Protein AF-A0A928VV61-F1 (afdb_monomer_lite)

Organism: NCBI:txid1828826

Structure (mmCIF, N/CA/C/O backbone):
data_AF-A0A928VV61-F1
#
_entry.id   AF-A0A928VV61-F1
#
loop_
_atom_site.group_PDB
_atom_site.id
_atom_site.type_symbol
_atom_site.label_atom_id
_atom_site.label_alt_id
_atom_site.label_comp_id
_atom_site.label_asym_id
_atom_site.label_entity_id
_atom_site.label_seq_id
_atom_site.pdbx_PDB_ins_code
_atom_site.Cartn_x
_atom_site.Cartn_y
_atom_site.Cartn_z
_atom_site.occupancy
_atom_site.B_iso_or_equiv
_atom_site.auth_seq_id
_atom_site.auth_comp_id
_atom_site.auth_asym_id
_atom_site.auth_atom_id
_atom_site.pdbx_PDB_model_num
ATOM 1 N N . MET A 1 1 ? -1.825 -7.360 -38.764 1.00 57.47 1 MET A N 1
ATOM 2 C CA . MET A 1 1 ? -2.297 -7.256 -37.370 1.00 57.47 1 MET A CA 1
ATOM 3 C C . MET A 1 1 ? -3.021 -5.930 -37.224 1.00 57.47 1 MET A C 1
ATOM 5 O O . MET A 1 1 ? -2.419 -4.891 -37.482 1.00 57.47 1 MET A O 1
ATOM 9 N N . THR A 1 2 ? -4.321 -5.954 -36.951 1.00 79.00 2 THR A N 1
ATOM 10 C CA . THR A 1 2 ? -5.146 -4.734 -36.884 1.00 79.00 2 THR A CA 1
ATOM 11 C C . THR A 1 2 ? -4.981 -4.049 -35.520 1.00 79.00 2 THR A C 1
ATOM 13 O O . THR A 1 2 ? -4.645 -4.702 -34.531 1.00 79.00 2 THR A O 1
ATOM 16 N N . ARG A 1 3 ? -5.217 -2.726 -35.422 1.00 68.88 3 ARG A N 1
ATOM 17 C CA . ARG A 1 3 ? -5.168 -2.007 -34.125 1.00 68.88 3 ARG A CA 1
ATOM 18 C C . ARG A 1 3 ? -6.047 -2.691 -33.069 1.00 68.88 3 ARG A C 1
ATOM 20 O O . ARG A 1 3 ? -5.649 -2.780 -31.914 1.00 68.88 3 ARG A O 1
ATOM 27 N N . PHE A 1 4 ? -7.194 -3.227 -33.481 1.00 71.50 4 PHE A N 1
ATOM 28 C CA . PHE A 1 4 ? -8.126 -3.956 -32.624 1.00 71.50 4 PHE A CA 1
ATOM 29 C C . PHE A 1 4 ? -7.507 -5.216 -31.987 1.00 71.50 4 PHE A C 1
ATOM 31 O O . PHE A 1 4 ? -7.613 -5.400 -30.778 1.00 71.50 4 PHE A O 1
ATOM 38 N N . GLU A 1 5 ? -6.776 -6.031 -32.754 1.00 66.56 5 GLU A N 1
ATOM 39 C CA . GLU A 1 5 ? -6.086 -7.231 -32.243 1.00 66.56 5 GLU A CA 1
ATOM 40 C C . GLU A 1 5 ? -4.983 -6.894 -31.234 1.00 66.56 5 GLU A C 1
ATOM 42 O O . GLU A 1 5 ? -4.783 -7.614 -30.253 1.00 66.56 5 GLU A O 1
ATOM 47 N N . PHE A 1 6 ? -4.277 -5.782 -31.454 1.00 71.88 6 PHE A N 1
ATOM 48 C CA . PHE A 1 6 ? -3.263 -5.295 -30.522 1.00 71.88 6 PHE A CA 1
ATOM 49 C C . PHE A 1 6 ? -3.886 -4.865 -29.186 1.00 71.88 6 PHE A C 1
ATOM 51 O O . PHE A 1 6 ? -3.402 -5.267 -28.126 1.00 71.88 6 PHE A O 1
ATOM 58 N N . TYR A 1 7 ? -4.995 -4.115 -29.224 1.00 66.50 7 TYR A N 1
ATOM 59 C CA . TYR A 1 7 ? -5.743 -3.740 -28.020 1.00 66.50 7 TYR A CA 1
ATOM 60 C C . TYR A 1 7 ? -6.279 -4.965 -27.276 1.00 66.50 7 TYR A C 1
ATOM 62 O O . TYR A 1 7 ? -6.108 -5.052 -26.061 1.00 66.50 7 TYR A O 1
ATOM 70 N N . LEU A 1 8 ? -6.861 -5.937 -27.984 1.00 70.81 8 LEU A N 1
ATOM 71 C CA . LEU A 1 8 ? -7.410 -7.143 -27.362 1.00 70.81 8 LEU A CA 1
ATOM 72 C C . LEU A 1 8 ? -6.324 -7.956 -26.642 1.00 70.81 8 LEU A C 1
ATOM 74 O O . LEU A 1 8 ? -6.515 -8.394 -25.509 1.00 70.81 8 LEU A O 1
ATOM 78 N N . ARG A 1 9 ? -5.152 -8.108 -27.272 1.00 68.81 9 ARG A N 1
ATOM 79 C CA . ARG A 1 9 ? -4.017 -8.841 -26.697 1.00 68.81 9 ARG A CA 1
ATOM 80 C C . ARG A 1 9 ? -3.420 -8.104 -25.491 1.00 68.81 9 ARG A C 1
ATOM 82 O O . ARG A 1 9 ? -3.126 -8.729 -24.474 1.00 68.81 9 ARG A O 1
ATOM 89 N N . ALA A 1 10 ? -3.313 -6.775 -25.561 1.00 66.81 10 ALA A N 1
ATOM 90 C CA . ALA A 1 10 ? -2.849 -5.949 -24.448 1.00 66.81 10 ALA A CA 1
ATOM 91 C C . ALA A 1 10 ? -3.813 -5.980 -23.247 1.00 66.81 10 ALA A C 1
ATOM 93 O O . ALA A 1 10 ? -3.369 -6.086 -22.103 1.00 66.81 10 ALA A O 1
ATOM 94 N N . VAL A 1 11 ? -5.126 -5.927 -23.493 1.00 72.50 11 VAL A N 1
ATOM 95 C CA . VAL A 1 11 ? -6.154 -6.044 -22.446 1.00 72.50 11 VAL A CA 1
ATOM 96 C C . VAL A 1 11 ? -6.147 -7.447 -21.839 1.00 72.50 11 VAL A C 1
ATOM 98 O O . VAL A 1 11 ? -6.130 -7.570 -20.617 1.00 72.50 11 VAL A O 1
ATOM 101 N N . GLY A 1 12 ? -6.062 -8.497 -22.661 1.00 67.69 12 GLY A N 1
ATOM 102 C CA . GLY A 1 12 ? -5.988 -9.883 -22.193 1.00 67.69 12 GLY A CA 1
ATOM 103 C C . GLY A 1 12 ? -4.796 -10.139 -21.268 1.00 67.69 12 GLY A C 1
ATOM 104 O O . GLY A 1 12 ? -4.966 -10.700 -20.190 1.00 67.69 12 GLY A O 1
ATOM 105 N N . HIS A 1 13 ? -3.601 -9.657 -21.623 1.00 72.06 13 HIS A N 1
ATOM 106 C CA . HIS A 1 13 ? -2.411 -9.802 -20.772 1.00 72.06 13 HIS A CA 1
ATOM 107 C C . HIS A 1 13 ? -2.559 -9.076 -19.428 1.00 72.06 13 HIS A C 1
ATOM 109 O O . HIS A 1 13 ? -2.142 -9.599 -18.394 1.00 72.06 13 HIS A O 1
ATOM 115 N N . ARG A 1 14 ? -3.178 -7.888 -19.422 1.00 72.19 14 ARG A N 1
ATOM 116 C CA . ARG A 1 14 ? -3.448 -7.141 -18.186 1.00 72.19 14 ARG A CA 1
ATOM 117 C C . ARG A 1 14 ? -4.452 -7.872 -17.305 1.00 72.19 14 ARG A C 1
ATOM 119 O O . ARG A 1 14 ? -4.189 -8.023 -16.121 1.00 72.19 14 ARG A O 1
ATOM 126 N N . LEU A 1 15 ? -5.538 -8.385 -17.881 1.00 75.00 15 LEU A N 1
ATOM 127 C CA . LEU A 1 15 ? -6.543 -9.158 -17.149 1.00 75.00 15 LEU A CA 1
ATOM 128 C C . LEU A 1 15 ? -5.953 -10.430 -16.534 1.00 75.00 15 LEU A C 1
ATOM 130 O O . LEU A 1 15 ? -6.211 -10.702 -15.366 1.00 75.00 15 LEU A O 1
ATOM 134 N N . ILE A 1 16 ? -5.115 -11.165 -17.271 1.00 78.56 16 ILE A N 1
ATOM 135 C CA . ILE A 1 16 ? -4.427 -12.360 -16.756 1.00 78.56 16 ILE A CA 1
ATOM 136 C C . ILE A 1 16 ? -3.484 -11.988 -15.605 1.00 78.56 16 ILE A C 1
ATOM 138 O O . ILE A 1 16 ? -3.488 -12.657 -14.575 1.00 78.56 16 ILE A O 1
ATOM 142 N N . GLY A 1 17 ? -2.718 -10.900 -15.739 1.00 75.75 17 GLY A N 1
ATOM 143 C CA . GLY A 1 17 ? -1.850 -10.402 -14.669 1.00 75.75 17 GLY A CA 1
ATOM 144 C C . GLY A 1 17 ? -2.632 -9.983 -13.420 1.00 75.75 17 GLY A C 1
ATOM 145 O O . GLY A 1 17 ? -2.278 -10.370 -12.309 1.00 75.75 17 GLY A O 1
ATOM 146 N N . THR A 1 18 ? -3.734 -9.250 -13.591 1.00 76.00 18 THR A N 1
ATOM 147 C CA . THR A 1 18 ? -4.638 -8.855 -12.502 1.00 76.00 18 THR A CA 1
ATOM 148 C C . THR A 1 18 ? -5.255 -10.074 -11.821 1.00 76.00 18 THR A C 1
ATOM 150 O O . THR A 1 18 ? -5.257 -10.149 -10.596 1.00 76.00 18 THR A O 1
ATOM 153 N N . PHE A 1 19 ? -5.731 -11.055 -12.590 1.00 79.81 19 PHE A N 1
ATOM 154 C CA . PHE A 1 19 ? -6.321 -12.277 -12.046 1.00 79.81 19 PHE A CA 1
ATOM 155 C C . PHE A 1 19 ? -5.284 -13.121 -11.297 1.00 79.81 19 PHE A C 1
ATOM 157 O O . PHE A 1 19 ? -5.553 -13.592 -10.195 1.00 79.81 19 PHE A O 1
ATOM 164 N N . GLY A 1 20 ? -4.071 -13.244 -11.845 1.00 82.00 20 GLY A N 1
ATOM 165 C CA . GLY A 1 20 ? -2.944 -13.904 -11.186 1.00 82.00 20 GLY A CA 1
ATOM 166 C C . GLY A 1 20 ? -2.561 -13.238 -9.863 1.00 82.00 20 GLY A C 1
ATOM 167 O O . GLY A 1 20 ? -2.345 -13.932 -8.873 1.00 82.00 20 GLY A O 1
ATOM 168 N N . LEU A 1 21 ? -2.553 -11.902 -9.808 1.00 80.56 21 LEU A N 1
ATOM 169 C CA . LEU A 1 21 ? -2.319 -11.156 -8.567 1.00 80.56 21 LEU A CA 1
ATOM 170 C C . LEU A 1 21 ? -3.440 -11.372 -7.550 1.00 80.56 21 LEU A C 1
ATOM 172 O O . LEU A 1 21 ? -3.153 -11.643 -6.390 1.00 80.56 21 LEU A O 1
ATOM 176 N N . ILE A 1 22 ? -4.706 -11.314 -7.967 1.00 81.75 22 ILE A N 1
ATOM 177 C CA . ILE A 1 22 ? -5.845 -11.579 -7.075 1.00 81.75 22 ILE A CA 1
ATOM 178 C C . ILE A 1 22 ? -5.764 -12.998 -6.500 1.00 81.75 22 ILE A C 1
ATOM 180 O O . ILE A 1 22 ? -5.971 -13.178 -5.301 1.00 81.75 22 ILE A O 1
ATOM 184 N N . LEU A 1 23 ? -5.425 -13.997 -7.320 1.00 83.69 23 LEU A N 1
ATOM 185 C CA . LEU A 1 23 ? -5.220 -15.375 -6.868 1.00 83.69 23 LEU A CA 1
ATOM 186 C C . LEU A 1 23 ? -4.052 -15.490 -5.882 1.00 83.69 23 LEU A C 1
ATOM 188 O O . LEU A 1 23 ? -4.200 -16.136 -4.845 1.00 83.69 23 LEU A O 1
ATOM 192 N N . LEU A 1 24 ? -2.920 -14.836 -6.164 1.00 84.19 24 LEU A N 1
ATOM 193 C CA . LEU A 1 24 ? -1.772 -14.784 -5.257 1.00 84.19 24 LEU A CA 1
ATOM 194 C C . LEU A 1 24 ? -2.171 -14.183 -3.904 1.00 84.19 24 LEU A C 1
ATOM 196 O O . LEU A 1 24 ? -1.899 -14.768 -2.858 1.00 84.19 24 LEU A O 1
ATOM 200 N N . TRP A 1 25 ? -2.863 -13.045 -3.913 1.00 83.75 25 TRP A N 1
ATOM 201 C CA . TRP A 1 25 ? -3.325 -12.399 -2.689 1.00 83.75 25 TRP A CA 1
ATOM 202 C C . TRP A 1 25 ? -4.358 -13.242 -1.944 1.00 83.75 25 TRP A C 1
ATOM 204 O O . TRP A 1 25 ? -4.321 -13.308 -0.719 1.00 83.75 25 TRP A O 1
ATOM 214 N N . ARG A 1 26 ? -5.243 -13.937 -2.666 1.00 82.81 26 ARG A N 1
ATOM 215 C CA . ARG A 1 26 ? -6.202 -14.876 -2.076 1.00 82.81 26 ARG A CA 1
ATOM 216 C C . ARG A 1 26 ? -5.498 -16.047 -1.396 1.00 82.81 26 ARG A C 1
ATOM 218 O O . ARG A 1 26 ? -5.931 -16.451 -0.323 1.00 82.81 26 ARG A O 1
ATOM 225 N N . TYR A 1 27 ? -4.423 -16.562 -1.988 1.00 87.62 27 TYR A N 1
ATOM 226 C CA . TYR A 1 27 ? -3.605 -17.617 -1.391 1.00 87.62 27 TYR A CA 1
ATOM 227 C C . TYR A 1 27 ? -2.854 -17.133 -0.143 1.00 87.62 27 TYR A C 1
ATOM 229 O O . TYR A 1 27 ? -2.776 -17.854 0.844 1.00 87.62 27 TYR A O 1
ATOM 237 N N . LEU A 1 28 ? -2.350 -15.895 -0.159 1.00 84.25 28 LEU A N 1
ATOM 238 C CA . LEU A 1 28 ? -1.663 -15.275 0.981 1.00 84.25 28 LEU A CA 1
ATOM 239 C C . LEU A 1 28 ? -2.621 -14.754 2.064 1.00 84.25 28 LEU A C 1
ATOM 241 O O . LEU A 1 28 ? -2.179 -14.399 3.159 1.00 84.25 28 LEU A O 1
ATOM 245 N N . TRP A 1 29 ? -3.927 -14.716 1.786 1.00 83.62 29 TRP A N 1
ATOM 246 C CA . TRP A 1 29 ? -4.938 -14.182 2.696 1.00 83.62 29 TRP A CA 1
ATOM 247 C C . TRP A 1 29 ? -4.910 -14.803 4.098 1.00 83.62 29 TRP A C 1
ATOM 249 O O . TRP A 1 29 ? -4.968 -14.031 5.049 1.00 83.62 29 TRP A O 1
ATOM 259 N N . PRO A 1 30 ? -4.765 -16.130 4.292 1.00 84.44 30 PRO A N 1
ATOM 260 C CA . PRO A 1 30 ? -4.683 -16.709 5.634 1.00 84.44 30 PRO A CA 1
ATOM 261 C C . PRO A 1 30 ? -3.512 -16.144 6.450 1.00 84.44 30 PRO A C 1
ATOM 263 O O . PRO A 1 30 ? -3.665 -15.839 7.629 1.00 84.44 30 PRO A O 1
ATOM 266 N N . THR A 1 31 ? -2.352 -15.936 5.821 1.00 84.44 31 THR A N 1
ATOM 267 C CA . THR A 1 31 ? -1.177 -15.340 6.474 1.00 84.44 31 THR A CA 1
ATOM 268 C C . THR A 1 31 ? -1.412 -13.871 6.822 1.00 84.44 31 THR A C 1
ATOM 270 O O . THR A 1 31 ? -1.095 -13.436 7.932 1.00 84.44 31 THR A O 1
ATOM 273 N N . ILE A 1 32 ? -1.995 -13.112 5.886 1.00 79.50 32 ILE A N 1
ATOM 274 C CA . ILE A 1 32 ? -2.382 -11.711 6.098 1.00 79.50 32 ILE A CA 1
ATOM 275 C C . ILE A 1 32 ? -3.368 -11.629 7.267 1.00 79.50 32 ILE A C 1
ATOM 277 O O . ILE A 1 32 ? -3.134 -10.885 8.214 1.00 79.50 32 ILE A O 1
ATOM 281 N N . TYR A 1 33 ? -4.419 -12.447 7.240 1.00 80.69 33 TYR A N 1
ATOM 282 C CA . TYR A 1 33 ? -5.441 -12.518 8.274 1.00 80.69 33 TYR A CA 1
ATOM 283 C C . TYR A 1 33 ? -4.843 -12.850 9.640 1.00 80.69 33 TYR A C 1
ATOM 285 O O . TYR A 1 33 ? -5.110 -12.123 10.585 1.00 80.69 33 TYR A O 1
ATOM 293 N N . HIS A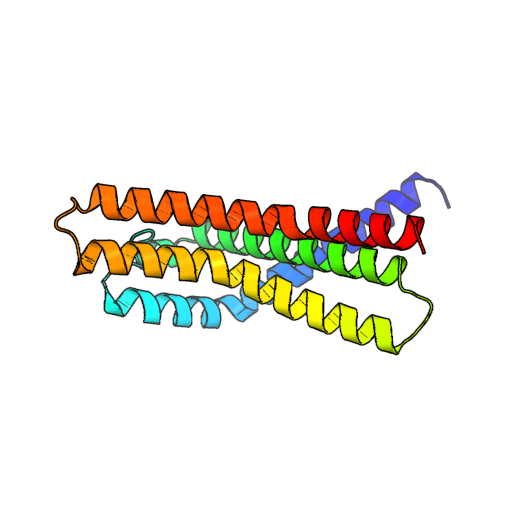 1 34 ? -3.985 -13.868 9.755 1.00 80.31 34 HIS A N 1
ATOM 294 C CA . HIS A 1 34 ? -3.357 -14.208 11.036 1.00 80.31 34 HIS A CA 1
ATOM 295 C C . HIS A 1 34 ? -2.477 -13.086 11.590 1.00 80.31 34 HIS A C 1
ATOM 297 O O . HIS A 1 34 ? -2.466 -12.849 12.796 1.00 80.31 34 HIS A O 1
ATOM 303 N N . THR A 1 35 ? -1.767 -12.368 10.719 1.00 77.06 35 THR A N 1
ATOM 304 C CA . THR A 1 35 ? -0.940 -11.227 11.133 1.00 77.06 35 THR A CA 1
ATOM 305 C C . THR A 1 35 ? -1.820 -10.081 11.625 1.00 77.06 35 THR A C 1
ATOM 307 O O . THR A 1 35 ? -1.561 -9.502 12.678 1.00 77.06 35 THR A O 1
ATOM 310 N N . LEU A 1 36 ? -2.893 -9.780 10.892 1.00 73.25 36 LEU A N 1
ATOM 311 C CA . LEU A 1 36 ? -3.872 -8.770 11.276 1.00 73.25 36 LEU A CA 1
ATOM 312 C C . LEU A 1 36 ? -4.577 -9.155 12.589 1.00 73.25 36 LEU A C 1
ATOM 314 O O . LEU A 1 36 ? -4.651 -8.348 13.510 1.00 73.25 36 LEU A O 1
ATOM 318 N N . GLU A 1 37 ? -5.028 -10.399 12.722 1.00 74.56 37 GLU A N 1
ATOM 319 C CA . GLU A 1 37 ? -5.689 -10.927 13.915 1.00 74.56 37 GLU A CA 1
ATOM 320 C C . GLU A 1 37 ? -4.797 -10.833 15.159 1.00 74.56 37 GLU A C 1
ATOM 322 O O . GLU A 1 37 ? -5.253 -10.370 16.207 1.00 74.56 37 GLU A O 1
ATOM 327 N N . ALA A 1 38 ? -3.522 -11.221 15.046 1.00 72.56 38 ALA A N 1
ATOM 328 C CA . ALA A 1 38 ? -2.556 -11.095 16.133 1.00 72.56 38 ALA A CA 1
ATOM 329 C C . ALA A 1 38 ? -2.400 -9.634 16.592 1.00 72.56 38 ALA A C 1
ATOM 331 O O . ALA A 1 38 ? -2.320 -9.377 17.793 1.00 72.56 38 ALA A O 1
ATOM 332 N N . LEU A 1 39 ? -2.430 -8.682 15.652 1.00 65.31 39 LEU A N 1
ATOM 333 C CA . 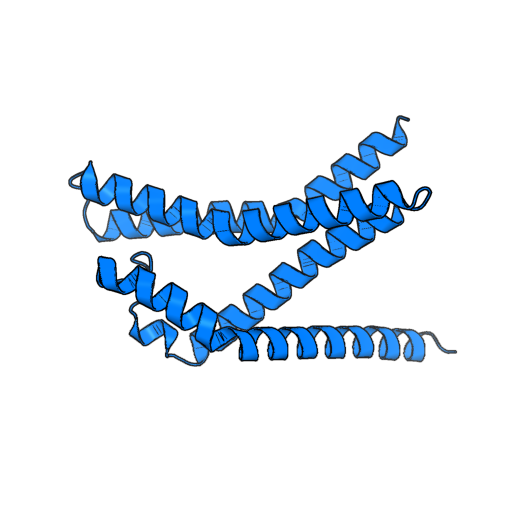LEU A 1 39 ? -2.368 -7.250 15.948 1.00 65.31 39 LEU A CA 1
ATOM 334 C C . LEU A 1 39 ? -3.637 -6.735 16.649 1.00 65.31 39 LEU A C 1
ATOM 336 O O . LEU A 1 39 ? -3.526 -5.955 17.590 1.00 65.31 39 LEU A O 1
ATOM 340 N N . ALA A 1 40 ? -4.839 -7.176 16.262 1.00 66.38 40 ALA A N 1
ATOM 341 C CA . ALA A 1 40 ? -6.065 -6.752 16.956 1.00 66.38 40 ALA A CA 1
ATOM 342 C C . ALA A 1 40 ? -6.208 -7.321 18.361 1.00 66.38 40 ALA A C 1
ATOM 344 O O . ALA A 1 40 ? -6.795 -6.660 19.215 1.00 66.38 40 ALA A O 1
ATOM 345 N N . ARG A 1 41 ? -5.748 -8.553 18.610 1.00 65.44 41 ARG A N 1
ATOM 346 C CA . ARG A 1 41 ? -5.939 -9.203 19.917 1.00 65.44 41 ARG A CA 1
ATOM 347 C C . ARG A 1 41 ? -5.265 -8.445 21.064 1.00 65.44 41 ARG A C 1
ATOM 349 O O . ARG A 1 41 ? -5.683 -8.623 22.201 1.00 65.44 41 ARG A O 1
ATOM 356 N N . GLN A 1 42 ? -4.286 -7.582 20.783 1.00 63.84 42 GLN A N 1
ATOM 357 C CA . GLN A 1 42 ? -3.682 -6.719 21.802 1.00 63.84 42 GLN A CA 1
ATOM 358 C C . GLN A 1 42 ? -4.629 -5.631 22.330 1.00 63.84 42 GLN A C 1
ATOM 360 O O . GLN A 1 42 ? -4.503 -5.268 23.492 1.00 63.84 42 GLN A O 1
ATOM 365 N N . ASP A 1 43 ? -5.581 -5.141 21.528 1.00 57.72 43 ASP A N 1
ATOM 366 C CA . ASP A 1 43 ? -6.398 -3.963 21.874 1.00 57.72 43 ASP A CA 1
ATOM 367 C C . ASP A 1 43 ? -7.897 -4.099 21.521 1.00 57.72 43 ASP A C 1
ATOM 369 O O . ASP A 1 43 ? -8.657 -3.131 21.585 1.00 57.72 43 ASP A O 1
ATOM 373 N N . GLY A 1 44 ? -8.349 -5.296 21.130 1.00 54.81 44 GLY A N 1
ATOM 374 C CA . GLY A 1 44 ? -9.747 -5.600 20.787 1.00 54.81 44 GLY A CA 1
ATOM 375 C C . GLY A 1 44 ? -10.241 -4.984 19.471 1.00 54.81 44 GLY A C 1
ATOM 376 O O . GLY A 1 44 ? -11.371 -5.232 19.055 1.00 54.81 44 GLY A O 1
ATOM 377 N N . THR A 1 45 ? -9.402 -4.205 18.790 1.00 55.50 45 THR A N 1
ATOM 378 C CA . THR A 1 45 ? -9.708 -3.545 17.519 1.00 55.50 45 THR A CA 1
ATOM 379 C C . THR A 1 45 ? -8.493 -3.622 16.608 1.00 55.50 45 THR A C 1
ATOM 381 O O . THR A 1 45 ? -7.368 -3.352 17.030 1.00 55.50 45 THR A O 1
ATOM 384 N N . LEU A 1 46 ? -8.697 -3.977 15.339 1.00 54.56 46 LEU A N 1
ATOM 385 C CA . LEU A 1 46 ? -7.637 -3.848 14.350 1.00 54.56 46 LEU A CA 1
ATOM 386 C C . LEU A 1 46 ? -7.544 -2.375 13.992 1.00 54.56 46 LEU A C 1
ATOM 388 O O . LEU A 1 46 ? -8.446 -1.812 13.371 1.00 54.56 46 LEU A O 1
ATOM 392 N N . PHE A 1 47 ? -6.460 -1.748 14.450 1.00 53.53 47 PHE A N 1
ATOM 393 C CA . PHE A 1 47 ? -6.157 -0.336 14.219 1.00 53.53 47 PHE A CA 1
ATOM 394 C C . PHE A 1 47 ? -7.107 0.661 14.915 1.00 53.53 47 PHE A C 1
ATOM 396 O O . PHE A 1 47 ? -7.029 1.853 14.639 1.00 53.53 47 PHE A O 1
ATOM 403 N N . GLY A 1 48 ? -8.038 0.214 15.768 1.00 52.41 48 GLY A N 1
ATOM 404 C CA . GLY A 1 48 ? -9.206 1.028 16.140 1.00 52.41 48 GLY A CA 1
ATOM 405 C C . GLY A 1 48 ? -10.232 1.201 15.001 1.00 52.41 48 GLY A C 1
ATOM 406 O O . GLY A 1 48 ? -11.281 1.801 15.207 1.00 52.41 48 GLY A O 1
ATOM 407 N N . LEU A 1 49 ? -9.954 0.673 13.802 1.00 53.22 49 LEU A N 1
ATOM 408 C CA . LEU A 1 49 ? -10.676 0.966 12.555 1.00 53.22 49 LEU A CA 1
ATOM 409 C C . LEU A 1 49 ? -11.648 -0.149 12.152 1.00 53.22 49 LEU A C 1
ATOM 411 O O . LEU A 1 49 ? -12.704 0.142 11.600 1.00 53.22 49 LEU A O 1
ATOM 415 N N . PHE A 1 50 ? -11.290 -1.409 12.417 1.00 55.66 50 PHE A N 1
ATOM 416 C CA . PHE A 1 50 ? -12.079 -2.584 12.048 1.00 55.66 50 PHE A CA 1
ATOM 417 C C . PHE A 1 50 ? -12.231 -3.507 13.251 1.00 55.66 50 PHE A C 1
ATOM 419 O O . PHE A 1 50 ? -11.252 -3.834 13.935 1.00 55.66 50 PHE A O 1
ATOM 426 N N . LEU A 1 51 ? -13.457 -3.955 13.511 1.00 59.41 51 LEU A N 1
ATOM 427 C CA . LEU A 1 51 ? -13.659 -5.055 14.441 1.00 59.41 51 LEU A CA 1
ATOM 428 C C . LEU A 1 51 ? -13.093 -6.320 13.789 1.00 59.41 51 LEU A C 1
ATOM 430 O O . LEU A 1 51 ? -13.106 -6.467 12.569 1.00 59.41 51 LEU A O 1
ATOM 434 N N . LEU A 1 52 ? -12.597 -7.261 14.592 1.00 63.28 52 LEU A N 1
ATOM 435 C CA . LEU A 1 52 ? -12.032 -8.518 14.077 1.00 63.28 52 LEU A CA 1
ATOM 436 C C . LEU A 1 52 ? -12.998 -9.240 13.114 1.00 63.28 52 LEU A C 1
ATOM 438 O O . LEU A 1 52 ? -12.596 -9.822 12.111 1.00 63.28 52 LEU A O 1
ATOM 442 N N . GLN A 1 53 ? -14.293 -9.140 13.414 1.00 66.44 53 GLN A N 1
ATOM 443 C CA . GLN A 1 53 ? -15.405 -9.643 12.608 1.00 66.44 53 GLN A CA 1
ATOM 444 C C . GLN A 1 53 ? -15.504 -9.002 11.215 1.00 66.44 53 GLN A C 1
ATOM 446 O O . GLN A 1 53 ? -15.893 -9.683 10.268 1.00 66.44 53 GLN A O 1
ATOM 451 N N . ASP A 1 54 ? -15.084 -7.746 11.049 1.00 68.56 54 ASP A N 1
ATOM 452 C CA . ASP A 1 54 ? -15.097 -7.067 9.751 1.00 68.56 54 ASP A CA 1
ATOM 453 C C . ASP A 1 54 ? -14.049 -7.649 8.796 1.00 68.56 54 ASP A C 1
ATOM 455 O O . ASP A 1 54 ? -14.273 -7.689 7.591 1.00 68.56 54 ASP A O 1
ATOM 459 N N . LEU A 1 55 ? -12.940 -8.199 9.303 1.00 66.94 55 LEU A N 1
ATOM 460 C CA . LEU A 1 55 ? -11.958 -8.898 8.459 1.00 66.94 55 LEU A CA 1
ATOM 461 C C . LEU A 1 55 ? -12.451 -10.246 7.938 1.00 66.94 55 LEU A C 1
ATOM 463 O O . LEU A 1 55 ? -11.984 -10.720 6.898 1.00 66.94 55 LEU A O 1
ATOM 467 N N . ASN A 1 56 ? -13.410 -10.855 8.633 1.00 73.38 56 ASN A N 1
ATOM 468 C CA . ASN A 1 56 ? -14.095 -12.051 8.151 1.00 73.38 56 ASN A CA 1
ATOM 469 C C . ASN A 1 56 ? -15.223 -11.731 7.166 1.00 73.38 56 ASN A C 1
ATOM 471 O O . ASN A 1 56 ? -15.724 -12.638 6.502 1.00 73.38 56 ASN A O 1
ATOM 475 N N . ASN A 1 57 ? -15.596 -10.460 7.003 1.00 81.94 57 ASN A N 1
ATOM 476 C CA . ASN A 1 57 ? -16.589 -10.066 6.018 1.00 81.94 57 ASN A CA 1
ATOM 477 C C . ASN A 1 57 ? -15.993 -10.120 4.603 1.00 81.94 57 ASN A C 1
ATOM 479 O O . ASN A 1 57 ? -15.067 -9.380 4.263 1.00 81.94 57 ASN A O 1
ATOM 483 N N . GLN A 1 58 ? -16.581 -10.960 3.751 1.00 82.94 58 GLN A N 1
ATOM 484 C CA . GLN A 1 58 ? -16.166 -11.150 2.362 1.00 82.94 58 GLN A CA 1
ATOM 485 C C . GLN A 1 58 ? -16.083 -9.835 1.570 1.00 82.94 58 GLN A C 1
ATOM 487 O O . GLN A 1 58 ? -15.200 -9.693 0.725 1.00 82.94 58 GLN A O 1
ATOM 492 N N . PHE A 1 59 ? -16.945 -8.857 1.862 1.00 83.56 59 PHE A N 1
ATOM 493 C CA . PHE A 1 59 ? -16.907 -7.537 1.233 1.00 83.56 59 PHE A CA 1
ATOM 494 C C . PHE A 1 59 ? -15.574 -6.815 1.479 1.00 83.56 59 PHE A C 1
ATOM 496 O O . PHE A 1 59 ? -14.921 -6.371 0.531 1.00 83.56 59 PHE A O 1
ATOM 503 N N . TRP A 1 60 ? -15.128 -6.756 2.737 1.00 78.56 60 TRP A N 1
ATOM 504 C CA . TRP A 1 60 ? -13.871 -6.108 3.115 1.00 78.56 60 TRP A CA 1
ATOM 505 C C . TRP A 1 60 ? -12.654 -6.871 2.590 1.00 78.56 60 TRP A C 1
ATOM 507 O O . TRP A 1 60 ? -11.694 -6.245 2.141 1.00 78.56 60 TRP A O 1
ATOM 517 N N . GLN A 1 61 ? -12.718 -8.206 2.550 1.00 81.12 61 GLN A N 1
ATOM 518 C CA . GLN A 1 61 ? -11.676 -9.024 1.920 1.00 81.12 61 GLN A CA 1
ATOM 519 C C . GLN A 1 61 ? -11.520 -8.675 0.438 1.00 81.12 61 GLN A C 1
ATOM 521 O O . GLN A 1 61 ? -10.414 -8.406 -0.020 1.00 81.12 61 GLN A O 1
ATOM 526 N N . VAL A 1 62 ? -12.624 -8.636 -0.316 1.00 83.88 62 VAL A N 1
ATOM 527 C CA . VAL A 1 62 ? -12.599 -8.306 -1.749 1.00 83.88 62 VAL A CA 1
ATOM 528 C C . VAL A 1 62 ? -12.057 -6.895 -1.975 1.00 83.88 62 VAL A C 1
ATOM 530 O O . VAL A 1 62 ? -11.174 -6.716 -2.813 1.00 83.88 62 VAL A O 1
ATOM 533 N N . LEU A 1 63 ? -12.516 -5.906 -1.202 1.00 83.50 63 LEU A N 1
ATOM 534 C CA . LEU A 1 63 ? -11.997 -4.538 -1.279 1.00 83.50 63 LEU A CA 1
ATOM 535 C C . LEU A 1 63 ? -10.491 -4.469 -1.011 1.00 83.50 63 LEU A C 1
ATOM 537 O O . LEU A 1 63 ? -9.768 -3.795 -1.745 1.00 83.50 63 LEU A O 1
ATOM 541 N N . PHE A 1 64 ? -10.002 -5.189 -0.001 1.00 81.12 64 PHE A N 1
ATOM 542 C CA . PHE A 1 64 ? -8.581 -5.216 0.331 1.00 81.12 64 PHE A CA 1
ATOM 543 C C . PHE A 1 64 ? -7.741 -5.887 -0.763 1.00 81.12 64 PHE A C 1
ATOM 545 O O . PHE A 1 64 ? -6.676 -5.388 -1.122 1.00 81.12 64 PHE A O 1
ATOM 552 N N . LEU A 1 65 ? -8.232 -6.979 -1.355 1.00 84.06 65 LEU A N 1
ATOM 553 C CA . LEU A 1 65 ? -7.574 -7.647 -2.482 1.00 84.06 65 LEU A CA 1
ATOM 554 C C . LEU A 1 65 ? -7.504 -6.740 -3.719 1.00 84.06 65 LEU A C 1
ATOM 556 O O . LEU A 1 65 ? -6.466 -6.679 -4.383 1.00 84.06 65 LEU A O 1
ATOM 560 N N . ILE A 1 66 ? -8.580 -6.003 -4.014 1.00 84.81 66 ILE A N 1
ATOM 561 C CA . ILE A 1 66 ? -8.597 -4.996 -5.084 1.00 84.81 66 ILE A CA 1
ATOM 562 C C . ILE A 1 66 ? -7.559 -3.914 -4.788 1.00 84.81 66 ILE A C 1
ATOM 564 O O . ILE A 1 66 ? -6.747 -3.593 -5.656 1.00 84.81 66 ILE A O 1
ATOM 568 N N . PHE A 1 67 ? -7.541 -3.395 -3.559 1.00 84.50 67 PHE A N 1
ATOM 569 C CA . PHE A 1 67 ? -6.568 -2.398 -3.130 1.00 84.50 67 PHE A CA 1
ATOM 570 C C . PHE A 1 67 ? -5.125 -2.883 -3.327 1.00 84.50 67 PHE A C 1
ATOM 572 O O . PHE A 1 67 ? -4.353 -2.205 -4.004 1.00 84.50 67 PHE A O 1
ATOM 579 N N . LEU A 1 68 ? -4.770 -4.071 -2.823 1.00 85.44 68 LEU A N 1
ATOM 580 C CA . LEU A 1 68 ? -3.433 -4.652 -2.988 1.00 85.44 68 LEU A CA 1
ATOM 581 C C . LEU A 1 68 ? -3.056 -4.832 -4.458 1.00 85.44 68 LEU A C 1
ATOM 583 O O . LEU A 1 68 ? -1.919 -4.572 -4.850 1.00 85.44 68 LEU A O 1
ATOM 587 N N . THR A 1 69 ? -4.010 -5.254 -5.284 1.00 85.75 69 THR A N 1
ATOM 588 C CA . THR A 1 69 ? -3.787 -5.449 -6.718 1.00 85.75 69 THR A CA 1
ATOM 589 C C . THR A 1 69 ? -3.482 -4.127 -7.414 1.00 85.75 69 THR A C 1
ATOM 591 O O . THR A 1 69 ? -2.503 -4.036 -8.156 1.00 85.75 69 THR A O 1
ATOM 594 N N . LEU A 1 70 ? -4.274 -3.084 -7.147 1.00 86.06 70 LEU A N 1
ATOM 595 C CA . LEU A 1 70 ? -4.044 -1.754 -7.710 1.00 86.06 70 LEU A CA 1
ATOM 596 C C . LEU A 1 70 ? -2.734 -1.141 -7.205 1.00 86.06 70 LEU A C 1
ATOM 598 O O . LEU A 1 70 ? -1.991 -0.541 -7.984 1.00 86.06 70 LEU A O 1
ATOM 602 N N . TRP A 1 71 ? -2.436 -1.327 -5.920 1.00 87.44 71 TRP A N 1
ATOM 603 C CA . TRP A 1 71 ? -1.191 -0.889 -5.306 1.00 87.44 71 TRP A CA 1
ATOM 604 C C . TRP A 1 71 ? 0.012 -1.522 -6.002 1.00 87.44 71 TRP A C 1
ATOM 606 O O . TRP A 1 71 ? 0.866 -0.824 -6.546 1.00 87.44 71 TRP A O 1
ATOM 616 N N . PHE A 1 72 ? 0.043 -2.852 -6.068 1.00 86.44 72 PHE A N 1
ATOM 617 C CA . PHE A 1 72 ? 1.127 -3.598 -6.696 1.00 86.44 72 PHE A CA 1
ATOM 618 C C . PHE A 1 72 ? 1.295 -3.226 -8.172 1.00 86.44 72 PHE A C 1
ATOM 620 O O . PHE A 1 72 ? 2.415 -3.010 -8.638 1.00 86.44 72 PHE A O 1
ATOM 627 N N . TYR A 1 73 ? 0.187 -3.070 -8.902 1.00 85.12 73 TYR A N 1
ATOM 628 C CA . TYR A 1 73 ? 0.211 -2.626 -10.294 1.00 85.12 73 TYR A CA 1
ATOM 629 C C . TYR A 1 73 ? 0.888 -1.257 -10.451 1.00 85.12 73 TYR A C 1
ATOM 631 O O . TYR A 1 73 ? 1.725 -1.072 -11.329 1.00 85.12 73 TYR A O 1
ATOM 639 N N . ARG A 1 74 ? 0.586 -0.295 -9.574 1.00 85.06 74 ARG A N 1
ATOM 640 C CA . ARG A 1 74 ? 1.144 1.060 -9.670 1.00 85.06 74 ARG A CA 1
ATOM 641 C C . ARG A 1 74 ? 2.653 1.103 -9.416 1.00 85.06 74 ARG A C 1
ATOM 643 O O . ARG A 1 74 ? 3.377 1.801 -10.122 1.00 85.06 74 ARG A O 1
ATOM 650 N N . TYR A 1 75 ? 3.141 0.341 -8.438 1.00 86.81 75 TYR A N 1
ATOM 651 C CA . TYR A 1 75 ? 4.576 0.281 -8.135 1.00 86.81 75 TYR A CA 1
ATOM 652 C C . TYR A 1 75 ? 5.362 -0.548 -9.154 1.00 86.81 75 TYR A C 1
ATOM 654 O O . TYR A 1 75 ? 6.495 -0.193 -9.477 1.00 86.81 75 TYR A O 1
ATOM 662 N N . THR A 1 76 ? 4.765 -1.606 -9.708 1.00 85.75 76 THR A N 1
ATOM 663 C CA . THR A 1 76 ? 5.380 -2.352 -10.816 1.00 85.75 76 THR A CA 1
ATOM 664 C C . THR A 1 76 ? 5.434 -1.525 -12.098 1.00 85.75 76 THR A C 1
ATOM 666 O O . THR A 1 76 ? 6.468 -1.528 -12.761 1.00 85.75 76 THR A O 1
ATOM 669 N N . ASP A 1 77 ? 4.394 -0.750 -12.422 1.00 84.88 77 ASP A N 1
ATOM 670 C CA . ASP A 1 77 ? 4.422 0.195 -13.548 1.00 84.88 77 ASP A CA 1
ATOM 671 C C . ASP A 1 77 ? 5.527 1.248 -13.369 1.00 84.88 77 ASP A C 1
ATOM 673 O O . ASP A 1 77 ? 6.316 1.485 -14.284 1.00 84.88 77 ASP A O 1
ATOM 677 N N . GLY A 1 78 ? 5.662 1.807 -12.161 1.00 83.12 78 GLY A N 1
ATOM 678 C CA . GLY A 1 78 ? 6.784 2.675 -11.799 1.00 83.12 78 GLY A CA 1
ATOM 679 C C . GLY A 1 78 ? 8.142 2.009 -12.044 1.00 83.12 78 GLY A C 1
ATOM 680 O O . GLY A 1 78 ? 8.978 2.557 -12.761 1.00 83.12 78 GLY A O 1
ATOM 681 N N . PHE A 1 79 ? 8.341 0.786 -11.547 1.00 85.94 79 PHE A N 1
ATOM 682 C CA . PHE A 1 79 ? 9.555 0.011 -11.815 1.00 85.94 79 PHE A CA 1
ATOM 683 C C . PHE A 1 79 ? 9.836 -0.147 -13.313 1.00 85.94 79 PHE A C 1
ATOM 685 O O . PHE A 1 79 ? 10.947 0.139 -13.755 1.00 85.94 79 PHE A O 1
ATOM 692 N N . PHE A 1 80 ? 8.846 -0.557 -14.111 1.00 83.56 80 PHE A N 1
ATOM 693 C CA . PHE A 1 80 ? 9.037 -0.766 -15.546 1.00 83.56 80 PHE A CA 1
ATOM 694 C C . PHE A 1 80 ? 9.357 0.527 -16.298 1.00 83.56 80 PHE A C 1
ATOM 696 O O . PHE A 1 80 ? 10.146 0.486 -17.245 1.00 83.56 80 PHE A O 1
ATOM 703 N N . ARG A 1 81 ? 8.792 1.666 -15.879 1.00 83.44 81 ARG A N 1
ATOM 704 C CA . ARG A 1 81 ? 9.115 2.983 -16.447 1.00 83.44 81 ARG A CA 1
ATOM 705 C C . ARG A 1 81 ? 10.542 3.399 -16.130 1.00 83.44 81 ARG A C 1
ATOM 707 O O . ARG A 1 81 ? 11.262 3.794 -17.039 1.00 83.44 81 ARG A O 1
ATOM 714 N N . GLU A 1 82 ? 10.979 3.272 -14.878 1.00 81.81 82 GLU A N 1
ATOM 715 C CA . GLU A 1 82 ? 12.372 3.569 -14.534 1.00 81.81 82 GLU A CA 1
ATOM 716 C C . GLU A 1 82 ? 13.326 2.616 -15.254 1.00 81.81 82 GLU A C 1
ATOM 718 O O . GLU A 1 82 ? 14.324 3.052 -15.821 1.00 81.81 82 GLU A O 1
ATOM 723 N N . TRP A 1 83 ? 12.990 1.326 -15.292 1.00 80.69 83 TRP A N 1
ATOM 724 C CA . TRP A 1 83 ? 13.775 0.348 -16.022 1.00 80.69 83 TRP A CA 1
ATOM 725 C C . TRP A 1 83 ? 13.873 0.713 -17.500 1.00 80.69 83 TRP A C 1
ATOM 727 O O . TRP A 1 83 ? 14.975 0.684 -18.021 1.00 80.69 83 TRP A O 1
ATOM 737 N N . TYR A 1 84 ? 12.770 1.101 -18.160 1.00 80.25 84 TYR A N 1
ATOM 738 C CA . TYR A 1 84 ? 12.756 1.579 -19.553 1.00 80.25 84 TYR A CA 1
ATOM 739 C C . TYR A 1 84 ? 13.695 2.763 -19.790 1.00 80.25 84 TYR A C 1
ATOM 741 O O . TYR A 1 84 ? 14.369 2.813 -20.816 1.00 80.25 84 TYR A O 1
ATOM 749 N N . ILE A 1 85 ? 13.771 3.675 -18.828 1.00 73.69 85 ILE A N 1
ATOM 750 C CA . ILE A 1 85 ? 14.622 4.859 -18.893 1.00 73.69 85 ILE A CA 1
ATOM 751 C C . ILE A 1 85 ? 16.109 4.504 -18.664 1.00 73.69 85 ILE A C 1
ATOM 753 O O . ILE A 1 85 ? 16.979 5.063 -19.322 1.00 73.69 85 ILE A O 1
ATOM 757 N N . ALA A 1 86 ? 16.413 3.546 -17.783 1.00 67.81 86 ALA A N 1
ATOM 758 C CA . ALA A 1 86 ? 17.774 3.192 -17.358 1.00 67.81 86 ALA A CA 1
ATOM 759 C C . ALA A 1 86 ? 18.388 1.968 -18.089 1.00 67.81 86 ALA A C 1
ATOM 761 O O . ALA A 1 86 ? 19.345 1.367 -17.605 1.00 67.81 86 ALA A O 1
ATOM 762 N N . ARG A 1 87 ? 17.849 1.541 -19.247 1.00 60.22 87 ARG A N 1
ATOM 763 C CA . ARG A 1 87 ? 18.147 0.224 -19.877 1.00 60.22 87 ARG A CA 1
ATOM 764 C C . ARG A 1 87 ? 19.585 -0.033 -20.347 1.00 60.22 87 ARG A C 1
ATOM 766 O O . ARG A 1 87 ? 19.835 -1.098 -20.905 1.00 60.22 87 ARG A O 1
ATOM 773 N N . LEU A 1 88 ? 20.543 0.867 -20.143 1.00 60.28 88 LEU A N 1
ATOM 774 C CA . LEU A 1 88 ? 21.881 0.698 -20.717 1.00 60.28 88 LEU A CA 1
ATOM 775 C C . LEU A 1 88 ? 22.819 -0.197 -19.882 1.00 60.28 88 LEU A C 1
ATOM 777 O O . LEU A 1 88 ? 23.852 -0.608 -20.410 1.00 60.28 88 LEU A O 1
ATOM 781 N N . LYS A 1 89 ? 22.492 -0.563 -18.626 1.00 63.22 89 LYS A N 1
ATOM 782 C CA . LYS A 1 89 ? 23.357 -1.430 -17.788 1.00 63.22 89 LYS A CA 1
ATOM 783 C C . LYS A 1 89 ? 22.574 -2.402 -16.890 1.00 63.22 89 LYS A C 1
ATOM 785 O O . LYS A 1 89 ? 21.717 -1.996 -16.112 1.00 63.22 89 LYS A O 1
ATOM 790 N N . LEU A 1 90 ? 22.937 -3.693 -16.918 1.00 67.31 90 LEU A N 1
ATOM 791 C CA . LEU A 1 90 ? 22.320 -4.765 -16.108 1.00 67.31 90 LEU A CA 1
ATOM 792 C C . LEU A 1 90 ? 22.324 -4.454 -14.596 1.00 67.31 90 LEU A C 1
ATOM 794 O O . LEU A 1 90 ? 21.355 -4.731 -13.894 1.00 67.31 90 LEU A O 1
ATOM 798 N N . HIS A 1 91 ? 23.399 -3.833 -14.102 1.00 71.56 91 HIS A N 1
ATOM 799 C CA . HIS A 1 91 ? 23.528 -3.440 -12.697 1.00 71.56 91 HIS A CA 1
ATOM 800 C C . HIS A 1 91 ? 22.462 -2.415 -12.270 1.00 71.56 91 HIS A C 1
ATOM 802 O O . HIS A 1 91 ? 21.907 -2.513 -11.177 1.00 71.56 91 HIS A O 1
ATOM 808 N N . GLU A 1 92 ? 22.111 -1.474 -13.151 1.00 72.19 92 GLU A N 1
ATOM 809 C CA . GLU A 1 92 ? 21.108 -0.442 -12.871 1.00 72.19 92 GLU A CA 1
ATOM 810 C C . GLU A 1 92 ? 19.693 -1.036 -12.785 1.00 72.19 92 GLU A C 1
ATOM 812 O O . GLU A 1 92 ? 18.885 -0.583 -11.973 1.00 72.19 92 GLU A O 1
ATOM 817 N N . ALA A 1 93 ? 19.416 -2.113 -13.530 1.00 71.62 93 ALA A N 1
ATOM 818 C CA . ALA A 1 93 ? 18.148 -2.837 -13.453 1.00 71.62 93 ALA A CA 1
ATOM 819 C C . ALA A 1 93 ? 17.948 -3.526 -12.091 1.00 71.62 93 ALA A C 1
ATOM 821 O O . ALA A 1 93 ? 16.871 -3.420 -11.503 1.00 71.62 93 ALA A O 1
ATOM 822 N N . THR A 1 94 ? 18.984 -4.180 -11.554 1.00 79.12 94 THR A N 1
ATOM 823 C CA . THR A 1 94 ? 18.920 -4.823 -10.230 1.00 79.12 94 THR A CA 1
ATOM 824 C C . THR A 1 94 ? 18.748 -3.790 -9.119 1.00 79.12 94 THR A C 1
ATOM 826 O O . THR A 1 94 ? 17.909 -3.961 -8.236 1.00 79.12 94 THR A O 1
ATOM 829 N N . VAL A 1 95 ?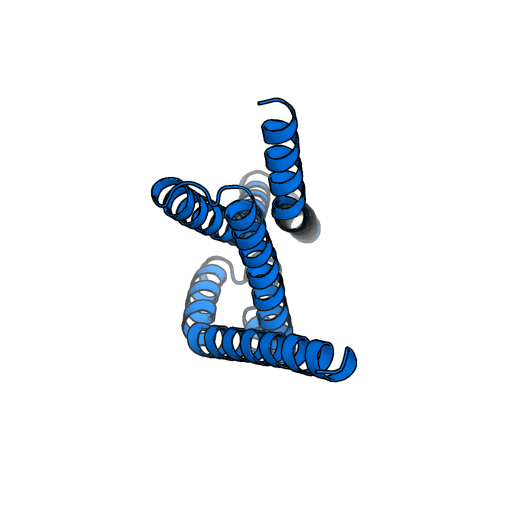 19.489 -2.679 -9.182 1.00 81.62 95 VAL A N 1
ATOM 830 C CA . VAL A 1 95 ? 19.360 -1.580 -8.211 1.00 81.62 95 VAL A CA 1
ATOM 831 C C . VAL A 1 95 ? 17.960 -0.962 -8.262 1.00 81.62 95 VAL A C 1
ATOM 833 O O . VAL A 1 95 ? 17.366 -0.701 -7.213 1.00 81.62 95 VAL A O 1
ATOM 836 N N . ALA A 1 96 ? 17.394 -0.778 -9.458 1.00 80.56 96 ALA A N 1
ATOM 837 C CA . ALA A 1 96 ? 16.017 -0.323 -9.611 1.00 80.56 96 ALA A CA 1
ATOM 838 C C . ALA A 1 96 ? 15.020 -1.320 -9.006 1.00 80.56 96 ALA A C 1
ATOM 840 O O . ALA A 1 96 ? 14.161 -0.913 -8.226 1.00 80.56 96 ALA A O 1
ATOM 841 N N . ALA A 1 97 ? 15.161 -2.618 -9.285 1.00 81.19 97 ALA A N 1
ATOM 842 C CA . ALA A 1 97 ? 14.270 -3.648 -8.749 1.00 81.19 97 ALA A CA 1
ATOM 843 C C . ALA A 1 97 ? 14.272 -3.667 -7.212 1.00 81.19 97 ALA A C 1
ATOM 845 O O . ALA A 1 97 ? 13.207 -3.660 -6.589 1.00 81.19 97 ALA A O 1
ATOM 846 N N . VAL A 1 98 ? 15.455 -3.608 -6.592 1.00 86.25 98 VAL A N 1
ATOM 847 C CA . VAL A 1 98 ? 15.596 -3.539 -5.130 1.00 86.25 98 VAL A CA 1
ATOM 848 C C . VAL A 1 98 ? 14.948 -2.267 -4.583 1.00 86.25 98 VAL A C 1
ATOM 850 O O . VAL A 1 98 ? 14.136 -2.345 -3.659 1.00 86.25 98 VAL A O 1
ATOM 853 N N . ARG A 1 99 ? 15.233 -1.100 -5.178 1.00 86.12 99 ARG A N 1
ATOM 854 C CA . ARG A 1 99 ? 14.644 0.176 -4.748 1.00 86.12 99 ARG A CA 1
ATOM 855 C C . ARG A 1 99 ? 13.122 0.142 -4.806 1.00 86.12 99 ARG A C 1
ATOM 857 O O . ARG A 1 99 ? 12.490 0.503 -3.820 1.00 86.12 99 ARG A O 1
ATOM 864 N N . TRP A 1 100 ? 12.535 -0.286 -5.922 1.00 88.25 100 TRP A N 1
ATOM 865 C CA . TRP A 1 100 ? 11.079 -0.336 -6.079 1.00 88.25 100 TRP A CA 1
ATOM 866 C C . TRP A 1 100 ? 10.427 -1.351 -5.151 1.00 88.25 100 TRP A C 1
ATOM 868 O O . TRP A 1 100 ? 9.361 -1.064 -4.616 1.00 88.25 100 TRP A O 1
ATOM 878 N N . THR A 1 101 ? 11.083 -2.481 -4.887 1.00 85.88 101 THR A N 1
ATOM 879 C CA . THR A 1 101 ? 10.598 -3.468 -3.913 1.00 85.88 101 THR A CA 1
ATOM 880 C C . THR A 1 101 ? 10.552 -2.871 -2.509 1.00 85.88 101 THR A C 1
ATOM 882 O O . THR A 1 101 ? 9.507 -2.902 -1.861 1.00 85.88 101 THR A O 1
ATOM 885 N N . ILE A 1 102 ? 11.651 -2.256 -2.059 1.00 86.62 102 ILE A N 1
ATOM 886 C CA . ILE A 1 102 ? 11.721 -1.597 -0.746 1.00 86.62 102 ILE A CA 1
ATOM 887 C C . ILE A 1 102 ? 10.679 -0.483 -0.656 1.00 86.62 102 ILE A C 1
ATOM 889 O O . ILE A 1 102 ? 9.939 -0.400 0.317 1.00 86.62 102 ILE A O 1
ATOM 893 N N . VAL A 1 103 ? 10.590 0.358 -1.683 1.00 86.44 103 VAL A N 1
ATOM 894 C CA . VAL A 1 103 ? 9.654 1.482 -1.751 1.00 86.44 103 VAL A CA 1
ATOM 895 C C . VAL A 1 103 ? 8.198 1.010 -1.723 1.00 86.44 103 VAL A C 1
ATOM 897 O O . VAL A 1 103 ? 7.386 1.616 -1.025 1.00 86.44 103 VAL A O 1
ATOM 900 N N . MET A 1 104 ? 7.866 -0.055 -2.452 1.00 88.12 104 MET A N 1
ATOM 901 C CA . MET A 1 104 ? 6.527 -0.640 -2.490 1.00 88.12 104 MET A CA 1
ATOM 902 C C . MET A 1 104 ? 6.128 -1.188 -1.122 1.00 88.12 104 MET A C 1
ATOM 904 O O . MET A 1 104 ? 5.033 -0.889 -0.649 1.00 88.12 104 MET A O 1
ATOM 908 N N . LEU A 1 105 ? 7.022 -1.944 -0.473 1.00 86.31 105 LEU A N 1
ATOM 909 C CA . LEU A 1 105 ? 6.798 -2.477 0.872 1.00 86.31 105 LEU A CA 1
ATOM 910 C C . LEU A 1 105 ? 6.688 -1.354 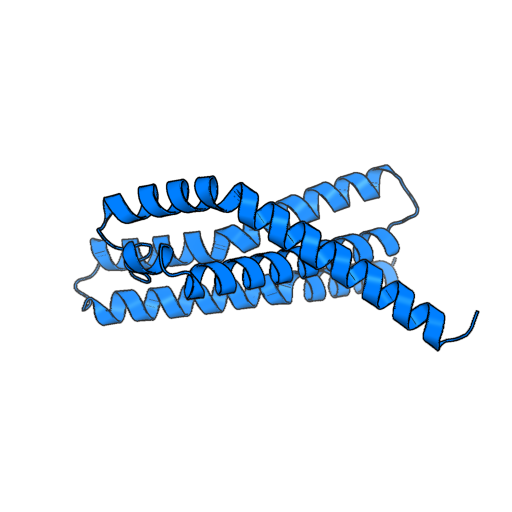1.903 1.00 86.31 105 LEU A C 1
ATOM 912 O O . LEU A 1 105 ? 5.762 -1.346 2.710 1.00 86.31 105 LEU A O 1
ATOM 916 N N . TRP A 1 106 ? 7.589 -0.371 1.838 1.00 86.94 106 TRP A N 1
ATOM 917 C CA . TRP A 1 106 ? 7.581 0.773 2.739 1.00 86.94 106 TRP A CA 1
ATOM 918 C C . TRP A 1 106 ? 6.264 1.527 2.653 1.00 86.94 106 TRP A C 1
ATOM 920 O O . TRP A 1 106 ? 5.630 1.743 3.671 1.00 86.94 106 TRP A O 1
ATOM 930 N N . HIS A 1 107 ? 5.803 1.888 1.457 1.00 86.50 107 HIS A N 1
ATOM 931 C CA . HIS A 1 107 ? 4.572 2.661 1.327 1.00 86.50 107 HIS A CA 1
ATOM 932 C C . HIS A 1 107 ? 3.301 1.824 1.519 1.00 86.50 107 HIS A C 1
ATOM 934 O O . HIS A 1 107 ? 2.246 2.407 1.747 1.00 86.50 107 HIS A O 1
ATOM 940 N N . LEU A 1 108 ? 3.381 0.492 1.447 1.00 84.69 108 LEU A N 1
ATOM 941 C CA . LEU A 1 108 ? 2.282 -0.386 1.847 1.00 84.69 108 LEU A CA 1
ATOM 942 C C . LEU A 1 108 ? 2.1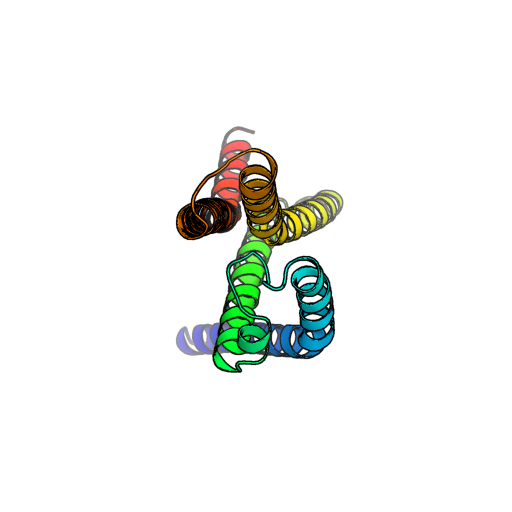42 -0.427 3.377 1.00 84.69 108 LEU A C 1
ATOM 944 O O . LEU A 1 108 ? 1.034 -0.353 3.903 1.00 84.69 108 LEU A O 1
ATOM 948 N N . LEU A 1 109 ? 3.267 -0.519 4.094 1.00 82.88 109 LEU A N 1
ATOM 949 C CA . LEU A 1 109 ? 3.297 -0.617 5.557 1.00 82.88 109 LEU A CA 1
ATOM 950 C C . LEU A 1 109 ? 3.201 0.747 6.250 1.00 82.88 109 LEU A C 1
ATOM 952 O O . LEU A 1 109 ? 2.617 0.855 7.323 1.00 82.88 109 LEU A O 1
ATOM 956 N N . TYR A 1 110 ? 3.748 1.799 5.649 1.00 84.69 110 TYR A N 1
ATOM 957 C CA . TYR A 1 110 ? 3.846 3.135 6.236 1.00 84.69 110 TYR A CA 1
ATOM 958 C C . TYR A 1 110 ? 2.494 3.724 6.673 1.00 84.69 110 TYR A C 1
ATOM 960 O O . TYR A 1 110 ? 2.420 4.194 7.809 1.00 84.69 110 TYR A O 1
ATOM 968 N N . PRO A 1 111 ? 1.408 3.667 5.871 1.00 81.31 111 PRO A N 1
ATOM 969 C CA . PRO A 1 111 ? 0.098 4.152 6.300 1.00 81.31 111 PRO A CA 1
ATOM 970 C C . PRO A 1 111 ? -0.412 3.426 7.539 1.00 81.31 111 PRO A C 1
ATOM 972 O O . PRO A 1 111 ? -1.011 4.039 8.418 1.00 81.31 111 PRO A O 1
ATOM 975 N N . ILE A 1 112 ? -0.124 2.130 7.634 1.00 78.50 112 ILE A N 1
ATOM 976 C CA . ILE A 1 112 ? -0.533 1.283 8.748 1.00 78.50 112 ILE A CA 1
ATOM 977 C C . ILE A 1 112 ? 0.265 1.653 10.002 1.00 78.50 112 ILE A C 1
ATOM 979 O O . ILE A 1 112 ? -0.316 1.988 11.033 1.00 78.50 112 ILE A O 1
ATOM 983 N N . VAL A 1 113 ? 1.596 1.658 9.900 1.00 80.88 113 VAL A N 1
ATOM 984 C CA . VAL A 1 113 ? 2.504 1.942 11.020 1.00 80.88 113 VAL A CA 1
ATOM 985 C C . VAL A 1 113 ? 2.297 3.356 11.562 1.00 80.88 113 VAL A C 1
ATOM 987 O O . VAL A 1 113 ? 2.209 3.536 12.774 1.00 80.88 113 VAL A O 1
ATOM 990 N N . LEU A 1 114 ? 2.170 4.359 10.687 1.00 80.75 114 LEU A N 1
ATOM 991 C CA . LEU A 1 114 ? 1.958 5.744 11.107 1.00 80.75 114 LEU A CA 1
ATOM 992 C C . LEU A 1 114 ? 0.643 5.900 11.877 1.00 80.75 114 LEU A C 1
ATOM 994 O O . LEU A 1 114 ? 0.616 6.535 12.929 1.00 80.75 114 LEU A O 1
ATOM 998 N N . SER A 1 115 ? -0.434 5.295 11.376 1.00 77.00 115 SER A N 1
ATOM 999 C CA . SER A 1 115 ? -1.756 5.381 12.005 1.00 77.00 115 SER A CA 1
ATOM 1000 C C . SER A 1 115 ? -1.781 4.682 13.361 1.00 77.00 115 SER A C 1
ATOM 1002 O O . SER A 1 115 ? -2.321 5.233 14.319 1.00 77.00 115 SER A O 1
ATOM 1004 N N . LEU A 1 116 ? -1.125 3.520 13.467 1.00 73.94 116 LEU A N 1
ATOM 1005 C CA . LEU A 1 116 ? -0.933 2.815 14.735 1.00 73.94 116 LEU A CA 1
ATOM 1006 C C . LEU A 1 116 ? -0.162 3.661 15.744 1.00 73.94 116 LEU A C 1
ATOM 1008 O O . LEU A 1 116 ? -0.581 3.785 16.893 1.00 73.94 116 LEU A O 1
ATOM 1012 N N . MET A 1 117 ? 0.939 4.274 15.310 1.00 79.94 117 MET A N 1
ATOM 1013 C CA . MET A 1 117 ? 1.766 5.103 16.178 1.00 79.94 117 MET A CA 1
ATOM 1014 C C . MET A 1 117 ? 0.985 6.316 16.698 1.00 79.94 117 MET A C 1
ATOM 1016 O O . MET A 1 117 ? 1.053 6.617 17.887 1.00 79.94 117 MET A O 1
ATOM 1020 N N . MET A 1 118 ? 0.197 6.975 15.839 1.00 81.81 118 MET A N 1
ATOM 1021 C CA . MET A 1 118 ? -0.639 8.114 16.241 1.00 81.81 118 MET A CA 1
ATOM 1022 C C . MET A 1 118 ? -1.754 7.702 17.201 1.00 81.81 118 MET A C 1
ATOM 1024 O O . MET A 1 118 ? -1.968 8.366 18.214 1.00 81.81 118 MET A O 1
ATOM 1028 N N . PHE A 1 119 ? -2.441 6.592 16.926 1.00 76.25 119 PHE A N 1
ATOM 1029 C CA . PHE A 1 119 ? -3.475 6.081 17.822 1.00 76.25 119 PHE A CA 1
ATOM 1030 C C . PHE A 1 119 ? -2.901 5.718 19.196 1.00 76.25 119 PHE A C 1
ATOM 1032 O O . PHE A 1 119 ? -3.444 6.128 20.223 1.00 76.25 119 PHE A O 1
ATOM 1039 N N 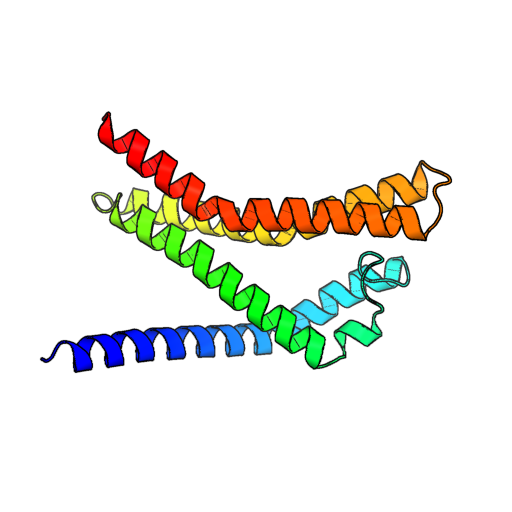. TRP A 1 120 ? -1.777 4.997 19.219 1.00 79.50 120 TRP A N 1
ATOM 1040 C CA . TRP A 1 120 ? -1.099 4.598 20.449 1.00 79.50 120 TRP A CA 1
ATOM 1041 C C . TRP A 1 120 ? -0.658 5.812 21.273 1.00 79.50 120 TRP A C 1
ATOM 1043 O O . TRP A 1 120 ? -0.911 5.848 22.480 1.00 79.50 120 TRP A O 1
ATOM 1053 N N . LEU A 1 121 ? -0.084 6.827 20.616 1.00 81.44 121 LEU A N 1
ATOM 1054 C CA . LEU A 1 121 ? 0.337 8.075 21.250 1.00 81.44 121 LEU A CA 1
ATOM 1055 C C . LEU A 1 121 ? -0.855 8.794 21.896 1.00 81.44 121 LEU A C 1
ATOM 1057 O O . LEU A 1 121 ? -0.813 9.157 23.070 1.00 81.44 121 LEU A O 1
ATOM 1061 N N . LEU A 1 122 ? -1.954 8.951 21.158 1.00 81.69 122 LEU A N 1
ATOM 1062 C CA . LEU A 1 122 ? -3.152 9.599 21.684 1.00 81.69 122 LEU A CA 1
ATOM 1063 C C . LEU A 1 122 ? -3.766 8.792 22.831 1.00 81.69 122 LEU A C 1
ATOM 1065 O O . LEU A 1 122 ? -4.233 9.371 23.808 1.00 81.69 122 LEU A O 1
ATOM 1069 N N . LYS A 1 123 ? -3.759 7.460 22.750 1.00 77.94 123 LYS A N 1
ATOM 1070 C CA . LYS A 1 123 ? -4.281 6.588 23.807 1.00 77.94 123 LYS A CA 1
ATOM 1071 C C . LYS A 1 123 ? -3.496 6.717 25.116 1.00 77.94 123 LYS A C 1
ATOM 1073 O O . LYS A 1 123 ? -4.137 6.771 26.158 1.00 77.94 123 LYS A O 1
ATOM 1078 N N . HIS A 1 124 ? -2.163 6.771 25.057 1.00 80.19 124 HIS A N 1
ATOM 1079 C CA . HIS A 1 124 ? -1.302 6.724 26.247 1.00 80.19 124 HIS A CA 1
ATOM 1080 C C . HIS A 1 124 ? -0.968 8.095 26.835 1.00 80.19 124 HIS A C 1
ATOM 1082 O O . HIS A 1 124 ? -0.763 8.194 28.040 1.00 80.19 124 HIS A O 1
ATOM 1088 N N . TYR A 1 125 ? -0.915 9.143 26.012 1.00 82.06 125 TYR A N 1
ATOM 1089 C CA . TYR A 1 125 ? -0.442 10.460 26.449 1.00 82.06 125 TYR A CA 1
ATOM 1090 C C . TYR A 1 125 ? -1.539 11.525 26.489 1.00 82.06 125 TYR A C 1
ATOM 1092 O O . TYR A 1 125 ? -1.251 12.668 26.837 1.00 82.06 125 TYR A O 1
ATOM 1100 N N . THR A 1 126 ? -2.786 11.192 26.127 1.00 81.50 126 THR A N 1
ATOM 1101 C CA . THR A 1 126 ? -3.881 12.172 26.109 1.00 81.50 126 THR A CA 1
ATOM 1102 C C . THR A 1 126 ? -5.228 11.604 26.573 1.00 81.50 126 THR A C 1
ATOM 1104 O O . THR A 1 126 ? -5.622 10.483 26.231 1.00 81.50 126 THR A O 1
ATOM 1107 N N . GLU A 1 127 ? -6.007 12.434 27.268 1.00 84.88 127 GLU A N 1
ATOM 1108 C CA . GLU A 1 127 ? -7.399 12.153 27.662 1.00 84.88 127 GLU A CA 1
ATOM 1109 C C . GLU A 1 127 ? -8.405 12.535 26.564 1.00 84.88 127 GLU A C 1
ATOM 1111 O O . GLU A 1 127 ? -9.496 13.046 26.803 1.00 84.88 127 GLU A O 1
ATOM 1116 N N . VAL A 1 128 ? -8.029 12.311 25.306 1.00 82.75 128 VAL A N 1
ATOM 1117 C CA . VAL A 1 128 ? -8.898 12.607 24.167 1.00 82.75 128 VAL A CA 1
ATOM 1118 C C . VAL A 1 128 ? -10.037 11.568 24.098 1.00 82.75 128 VAL A C 1
ATOM 1120 O O . VAL A 1 128 ? -9.789 10.373 24.319 1.00 82.75 128 VAL A O 1
ATOM 1123 N N . PRO A 1 129 ? -11.278 11.971 23.761 1.00 84.25 129 PRO A N 1
ATOM 1124 C CA . PRO A 1 129 ? -12.385 11.043 23.540 1.00 84.25 129 PRO A CA 1
ATOM 1125 C C . PRO A 1 129 ? -12.050 9.959 22.510 1.00 84.25 129 PRO A C 1
ATOM 1127 O O . PRO A 1 129 ? -11.362 10.218 21.522 1.00 84.25 129 PRO A O 1
ATOM 1130 N N . ALA A 1 130 ? -12.587 8.751 22.698 1.00 78.12 130 ALA A N 1
ATOM 1131 C CA . ALA A 1 130 ? -12.296 7.605 21.831 1.00 78.12 130 ALA A CA 1
ATOM 1132 C C . ALA A 1 130 ? -12.555 7.898 20.341 1.00 78.12 130 ALA A C 1
ATOM 1134 O O . ALA A 1 130 ? -11.730 7.560 19.496 1.00 78.12 130 ALA A O 1
ATOM 1135 N N . TRP A 1 131 ? -13.643 8.604 20.018 1.00 78.19 131 TRP A N 1
ATOM 1136 C CA . TRP A 1 131 ? -13.972 8.964 18.637 1.00 78.19 131 TRP A CA 1
ATOM 1137 C C . TRP A 1 131 ? -12.911 9.875 17.991 1.00 78.19 131 TRP A C 1
ATOM 1139 O O . TRP A 1 131 ? -12.549 9.658 16.842 1.00 78.19 131 TRP A O 1
ATOM 1149 N N . LEU A 1 132 ? -12.339 10.834 18.728 1.00 79.25 132 LEU A N 1
ATOM 1150 C CA . LEU A 1 132 ? -11.290 11.737 18.229 1.00 79.25 132 LEU A CA 1
ATOM 1151 C C . LEU A 1 132 ? -9.969 11.003 17.972 1.00 79.25 132 LEU A C 1
ATOM 1153 O O . LEU A 1 132 ? -9.288 11.288 16.983 1.00 79.25 132 LEU A O 1
ATOM 1157 N N . LYS A 1 133 ? -9.623 10.030 18.827 1.00 79.50 133 LYS A N 1
ATOM 1158 C CA . LYS A 1 133 ? -8.454 9.153 18.635 1.00 79.50 133 LYS A CA 1
ATOM 1159 C C . LYS A 1 133 ? -8.568 8.394 17.311 1.00 79.50 133 LYS A C 1
ATOM 1161 O O . LYS A 1 133 ? -7.617 8.356 16.531 1.00 79.50 133 LYS A O 1
ATOM 1166 N N . LEU A 1 134 ? -9.761 7.867 17.036 1.00 73.88 134 LEU A N 1
ATOM 1167 C CA . LEU A 1 134 ? -10.076 7.138 15.809 1.00 73.88 134 LEU A CA 1
ATOM 1168 C C . LEU A 1 134 ? -10.066 8.034 14.573 1.00 73.88 134 LEU A C 1
ATOM 1170 O O . LEU A 1 134 ? -9.396 7.711 13.596 1.00 73.88 134 LEU A O 1
ATOM 1174 N N . THR A 1 135 ? -10.750 9.179 14.609 1.00 80.31 135 THR A N 1
ATOM 1175 C CA . THR A 1 135 ? -10.780 10.115 13.474 1.00 80.31 135 THR A CA 1
ATOM 1176 C C . THR A 1 135 ? -9.377 10.598 13.114 1.00 80.31 135 THR A C 1
ATOM 1178 O O . THR A 1 135 ? -9.037 10.700 11.938 1.00 80.31 135 THR A O 1
ATOM 1181 N N . THR A 1 136 ? -8.525 10.837 14.113 1.00 82.19 136 THR A N 1
ATOM 1182 C CA . THR A 1 136 ? -7.133 11.232 13.872 1.00 82.19 136 THR A CA 1
ATOM 1183 C C . THR A 1 136 ? -6.351 10.110 13.190 1.00 82.19 136 THR A C 1
ATOM 1185 O O . THR A 1 136 ? -5.707 10.356 12.171 1.00 82.19 136 THR A O 1
ATOM 1188 N N . ALA A 1 137 ? -6.459 8.869 13.678 1.00 78.12 137 ALA A N 1
ATOM 1189 C CA . ALA A 1 137 ? -5.835 7.715 13.031 1.00 78.12 137 ALA A CA 1
ATOM 1190 C C . ALA A 1 137 ? -6.298 7.552 11.568 1.00 78.12 137 ALA A C 1
ATOM 1192 O O . ALA A 1 137 ? -5.462 7.342 10.690 1.00 78.12 137 ALA A O 1
ATOM 1193 N N . TRP A 1 138 ? -7.592 7.750 11.281 1.00 76.94 138 TRP A N 1
ATOM 1194 C CA . TRP A 1 138 ? -8.139 7.748 9.917 1.00 76.94 138 TRP A CA 1
ATOM 1195 C C . TRP A 1 138 ? -7.521 8.824 9.024 1.00 76.94 138 TRP A C 1
ATOM 1197 O O . TRP A 1 138 ? -7.129 8.539 7.892 1.00 76.94 138 TRP A O 1
ATOM 1207 N N . ILE A 1 139 ? -7.415 10.059 9.520 1.00 85.00 139 ILE A N 1
ATOM 1208 C CA . ILE A 1 139 ? -6.832 11.166 8.755 1.00 85.00 139 ILE A CA 1
ATOM 1209 C C . ILE A 1 139 ? -5.382 10.838 8.386 1.00 85.00 139 ILE A C 1
ATOM 1211 O O . ILE A 1 139 ? -5.009 10.936 7.217 1.00 85.00 139 ILE A O 1
ATOM 1215 N N . PHE A 1 140 ? -4.572 10.390 9.349 1.00 83.62 140 PHE A N 1
ATOM 1216 C CA . PHE A 1 140 ? -3.181 10.021 9.081 1.00 83.62 140 PHE A CA 1
ATOM 1217 C C . PHE A 1 140 ? -3.065 8.829 8.129 1.00 83.62 140 PHE A C 1
ATOM 1219 O O . PHE A 1 140 ? -2.212 8.863 7.238 1.00 83.62 140 PHE A O 1
ATOM 1226 N N . PHE A 1 141 ? -3.948 7.834 8.252 1.00 83.56 141 PHE A N 1
ATOM 1227 C CA . PHE A 1 141 ? -4.008 6.701 7.334 1.00 83.56 141 PHE A CA 1
ATOM 1228 C C . PHE A 1 141 ? -4.225 7.169 5.897 1.00 83.56 141 PHE A C 1
ATOM 1230 O O . PHE A 1 141 ? -3.405 6.876 5.029 1.00 83.56 141 PHE A O 1
ATOM 1237 N N . PHE A 1 142 ? -5.283 7.943 5.638 1.00 85.06 142 PHE A N 1
ATOM 1238 C CA . PHE A 1 142 ? -5.612 8.392 4.284 1.00 85.06 142 PHE A CA 1
ATOM 1239 C C . PHE A 1 142 ? -4.575 9.358 3.710 1.00 85.06 142 PHE A C 1
ATOM 1241 O O . PHE A 1 142 ? -4.261 9.282 2.521 1.00 85.06 142 PHE A O 1
ATOM 1248 N N . VAL A 1 143 ? -3.988 10.228 4.536 1.00 85.31 143 VAL A N 1
ATOM 1249 C CA . VAL A 1 143 ? -2.901 11.120 4.107 1.00 85.31 143 VAL A CA 1
ATOM 1250 C C . VAL A 1 143 ? -1.662 10.314 3.706 1.00 85.31 143 VAL A C 1
ATOM 1252 O O . VAL A 1 143 ? -1.083 10.552 2.642 1.00 85.31 143 VAL A O 1
ATOM 1255 N N . ALA A 1 144 ? -1.255 9.340 4.522 1.00 85.12 144 ALA A N 1
ATOM 1256 C CA . ALA A 1 144 ? -0.120 8.472 4.224 1.00 85.12 144 ALA A CA 1
ATOM 1257 C C . ALA A 1 144 ? -0.384 7.574 3.007 1.00 85.12 144 ALA A C 1
ATOM 1259 O O . ALA A 1 144 ? 0.496 7.407 2.159 1.00 85.12 144 ALA A O 1
ATOM 1260 N N . LEU A 1 145 ? -1.607 7.054 2.886 1.00 85.56 145 LEU A N 1
ATOM 1261 C CA . LEU A 1 145 ? -2.062 6.259 1.752 1.00 85.56 145 LEU A CA 1
ATOM 1262 C C . LEU A 1 145 ? -1.998 7.063 0.453 1.00 85.56 145 LEU A C 1
ATOM 1264 O O . LEU A 1 145 ? -1.415 6.603 -0.527 1.00 85.56 145 LEU A O 1
ATOM 1268 N N . GLY A 1 146 ? -2.540 8.284 0.460 1.00 85.81 146 GLY A N 1
ATOM 1269 C CA . GLY A 1 146 ? -2.488 9.195 -0.679 1.00 85.81 146 GLY A CA 1
ATOM 1270 C C . GLY A 1 146 ? -1.049 9.502 -1.088 1.00 85.81 146 GLY A C 1
ATOM 1271 O O . GLY A 1 146 ? -0.711 9.430 -2.267 1.00 85.81 146 GLY A O 1
ATOM 1272 N N . ARG A 1 147 ? -0.161 9.755 -0.119 1.00 85.19 147 ARG A N 1
ATOM 1273 C CA . ARG A 1 147 ? 1.271 9.961 -0.389 1.00 85.19 147 ARG A CA 1
ATOM 1274 C C . ARG A 1 147 ? 1.925 8.768 -1.071 1.00 85.19 147 ARG A C 1
ATOM 1276 O O . ARG A 1 147 ? 2.653 8.966 -2.041 1.00 85.19 147 ARG A O 1
ATOM 1283 N N . GLY A 1 148 ? 1.668 7.553 -0.592 1.00 84.44 148 GLY A N 1
ATOM 1284 C CA . GLY A 1 148 ? 2.182 6.358 -1.254 1.00 84.44 148 GLY A CA 1
ATOM 1285 C C . GLY A 1 148 ? 1.593 6.189 -2.652 1.00 84.44 148 GLY A C 1
ATOM 1286 O O . GLY A 1 148 ? 2.336 5.971 -3.602 1.00 84.44 148 GLY A O 1
ATOM 1287 N N . TRP A 1 149 ? 0.300 6.452 -2.833 1.00 86.44 149 TRP A N 1
ATOM 1288 C CA . TRP A 1 149 ? -0.332 6.382 -4.147 1.00 86.44 149 TRP A CA 1
ATOM 1289 C C . TRP A 1 149 ? 0.350 7.282 -5.188 1.00 86.44 149 TRP A C 1
ATOM 1291 O O . TRP A 1 149 ? 0.650 6.827 -6.286 1.00 86.44 149 TRP A O 1
ATOM 1301 N N . TYR A 1 150 ? 0.669 8.534 -4.855 1.00 84.62 150 TYR A N 1
ATOM 1302 C CA . TYR A 1 150 ? 1.326 9.456 -5.795 1.00 84.62 150 TYR A CA 1
ATOM 1303 C C . TYR A 1 150 ? 2.850 9.285 -5.894 1.00 84.62 150 TYR A C 1
ATOM 1305 O O . TYR A 1 150 ? 3.477 9.883 -6.771 1.00 84.62 150 TYR A O 1
ATOM 1313 N N . TYR A 1 151 ? 3.469 8.477 -5.026 1.00 87.69 151 TYR A N 1
ATOM 1314 C CA . TYR A 1 151 ? 4.923 8.311 -5.005 1.00 87.69 151 TYR A CA 1
ATOM 1315 C C . TYR A 1 151 ? 5.499 7.842 -6.354 1.00 87.69 151 TYR A C 1
ATOM 1317 O O . TYR A 1 151 ? 6.463 8.465 -6.811 1.00 87.69 151 TYR A O 1
ATOM 1325 N N . PRO A 1 152 ? 4.952 6.801 -7.023 1.00 84.44 152 PRO A N 1
ATOM 1326 C CA . PRO A 1 152 ? 5.543 6.286 -8.253 1.00 84.44 152 PRO A CA 1
ATOM 1327 C C . PRO A 1 152 ? 5.648 7.335 -9.363 1.00 84.44 152 PRO A C 1
ATOM 1329 O O . PRO A 1 152 ? 6.712 7.482 -9.961 1.00 84.44 152 PRO A O 1
ATOM 1332 N N . ASP A 1 153 ? 4.589 8.116 -9.588 1.00 84.38 153 ASP A N 1
ATOM 1333 C CA . ASP A 1 153 ? 4.570 9.140 -10.639 1.00 84.38 153 ASP A CA 1
ATOM 1334 C C . ASP A 1 153 ? 5.560 10.267 -10.344 1.00 84.38 153 ASP A C 1
ATOM 1336 O O . ASP A 1 153 ? 6.342 10.653 -11.215 1.00 84.38 153 ASP A O 1
ATOM 1340 N N . ASN A 1 154 ? 5.591 10.740 -9.093 1.00 85.31 154 ASN A N 1
ATOM 1341 C CA . ASN A 1 154 ? 6.535 11.767 -8.658 1.00 85.31 154 ASN A CA 1
ATOM 1342 C C . ASN A 1 154 ? 7.984 11.297 -8.823 1.00 85.31 154 ASN A C 1
ATOM 1344 O O . ASN A 1 154 ? 8.842 12.056 -9.276 1.00 85.31 154 ASN A O 1
ATOM 1348 N N . LYS A 1 155 ? 8.269 10.035 -8.480 1.00 84.06 155 LYS A N 1
ATOM 1349 C CA . LYS A 1 155 ? 9.616 9.478 -8.589 1.00 84.06 155 LYS A CA 1
ATOM 1350 C C . LYS A 1 155 ? 10.062 9.365 -10.043 1.00 84.06 155 LYS A C 1
ATOM 1352 O O . LYS A 1 155 ? 11.185 9.753 -10.359 1.00 84.06 155 LYS A O 1
ATOM 1357 N N . ILE A 1 156 ? 9.186 8.884 -10.924 1.00 82.69 156 ILE A N 1
ATOM 1358 C CA . ILE A 1 156 ? 9.472 8.789 -12.358 1.00 82.69 156 ILE A CA 1
ATOM 1359 C C . ILE A 1 156 ? 9.678 10.167 -12.983 1.00 82.69 156 ILE A C 1
ATOM 1361 O O . ILE A 1 156 ? 10.644 10.341 -13.723 1.00 82.69 156 ILE A O 1
ATOM 1365 N N . ALA A 1 157 ? 8.853 11.158 -12.637 1.00 82.00 157 ALA A N 1
ATOM 1366 C CA . ALA A 1 157 ? 9.037 12.532 -13.102 1.00 82.00 157 ALA A CA 1
ATOM 1367 C C . ALA A 1 157 ? 10.403 13.105 -12.681 1.00 82.00 157 ALA A C 1
ATOM 1369 O O . ALA A 1 157 ? 11.103 13.697 -13.500 1.00 82.00 157 ALA A O 1
ATOM 1370 N N . GLN A 1 158 ? 10.829 12.869 -11.434 1.00 83.81 158 GLN A N 1
ATOM 1371 C CA . GLN A 1 158 ? 12.149 13.290 -10.947 1.00 83.81 158 GLN A CA 1
ATOM 1372 C C . GLN A 1 158 ? 13.306 12.622 -11.702 1.00 83.81 158 GLN A C 1
ATOM 1374 O O . GLN A 1 158 ? 14.304 13.278 -11.994 1.00 83.81 158 GLN A O 1
ATOM 1379 N N . ILE A 1 159 ? 13.198 11.325 -12.006 1.00 80.44 159 ILE A N 1
ATOM 1380 C CA . ILE A 1 159 ? 14.233 10.591 -12.749 1.00 80.44 159 ILE A CA 1
ATOM 1381 C C . ILE A 1 159 ? 14.323 11.104 -14.188 1.00 80.44 159 ILE A C 1
ATOM 1383 O O . ILE A 1 159 ? 15.422 11.387 -14.661 1.00 80.44 159 ILE A O 1
ATOM 1387 N N . ALA A 1 160 ? 13.179 11.272 -14.857 1.00 80.62 160 ALA A N 1
ATOM 1388 C CA . ALA A 1 160 ? 13.119 11.806 -16.214 1.00 80.62 160 ALA A CA 1
ATOM 1389 C C . ALA A 1 160 ? 13.713 13.221 -16.292 1.00 80.62 160 ALA A C 1
ATOM 1391 O O . ALA A 1 160 ? 14.532 13.489 -17.165 1.00 80.62 160 ALA A O 1
ATOM 1392 N N . PHE A 1 161 ? 13.369 14.090 -15.334 1.00 83.69 161 PHE A N 1
ATOM 1393 C CA . PHE A 1 161 ? 13.951 15.427 -15.223 1.00 83.69 161 PHE A CA 1
ATOM 1394 C C . PHE A 1 161 ? 15.467 15.370 -15.025 1.00 83.69 161 PHE A C 1
ATOM 1396 O O . PHE A 1 161 ? 16.202 16.075 -15.697 1.00 83.69 161 PHE A O 1
ATOM 1403 N N . ARG A 1 162 ? 15.978 14.507 -14.139 1.00 81.62 162 ARG A N 1
ATOM 1404 C CA . ARG A 1 162 ? 17.427 14.400 -13.911 1.00 81.62 162 ARG A CA 1
ATOM 1405 C C . ARG A 1 162 ? 18.194 14.040 -15.186 1.00 81.62 162 ARG A C 1
ATOM 1407 O O . ARG A 1 162 ? 19.274 14.574 -15.404 1.00 81.62 162 ARG A O 1
ATOM 1414 N N . LEU A 1 163 ? 17.636 13.150 -16.001 1.00 73.31 163 LEU A N 1
ATOM 1415 C CA . LEU A 1 163 ? 18.268 12.673 -17.230 1.00 73.31 163 LEU A CA 1
ATOM 1416 C C . LEU A 1 163 ? 18.177 13.665 -18.393 1.00 73.31 163 LEU A C 1
ATOM 1418 O O . LEU A 1 163 ? 18.978 13.574 -19.311 1.00 73.31 163 LEU A O 1
ATOM 1422 N N . SER A 1 164 ? 17.248 14.627 -18.371 1.00 72.94 164 SER A N 1
ATOM 1423 C CA . SER A 1 164 ? 17.206 15.681 -19.395 1.00 72.94 164 SER A CA 1
ATOM 1424 C C . SER A 1 164 ? 18.312 16.735 -19.243 1.00 72.94 164 SER A C 1
ATOM 1426 O O . SER A 1 164 ? 18.490 17.543 -20.148 1.00 72.94 164 SER A O 1
ATOM 1428 N N . PHE A 1 165 ? 19.034 16.747 -18.115 1.00 65.50 165 PHE A N 1
ATOM 1429 C CA . PHE A 1 165 ? 20.125 17.693 -17.826 1.00 65.50 165 PHE A CA 1
ATOM 1430 C C . PHE A 1 165 ? 21.506 17.029 -17.687 1.00 65.50 165 PHE A C 1
ATOM 1432 O O . PHE A 1 165 ? 22.464 17.712 -17.325 1.00 65.50 165 PHE A O 1
ATOM 1439 N N . SER A 1 166 ? 21.610 15.719 -17.930 1.00 55.44 166 SER A N 1
ATOM 1440 C CA . SER A 1 166 ? 22.869 14.956 -17.943 1.00 55.44 166 SER A CA 1
ATOM 1441 C C . SER A 1 166 ? 23.281 14.620 -19.365 1.00 55.44 166 SER A C 1
ATOM 1443 O O . SER A 1 166 ? 24.474 14.787 -19.680 1.00 55.44 166 SER A O 1
#

Sequence (166 aa):
MTRFEFYLRAVGHRLIGTFGLILLWRYLWPTIYHTLEALARQDGTLFGLFLLQDLNNQFWQVLFLIFLTLWFYRYTDGFFREWYIARLKLHEATVAAVRWTIVMLWHLLYPIVLSLMMFWLLKHYTEVPAWLKLTTAWIFFFVALGRGWYYPDNKIAQIAFRLSFS

Foldseek 3Di:
DDPVVVVVVVVVVVVVLLVVQLVVCVVCLVVVLVVQVVCCVVPQARLLAHHNVRSVDPVVSVVVSVVVSVLVVLLVVLLVLVCVVVVPDPVVNVVSVVVSVCLSVCLVCVLSVQLSVQLVCCVPPHPDDSVVSVVVSVVSSVVSNVCSNCVSVVVSVVSVVVVVVD

Secondary structure (DSSP, 8-state):
--HHHHHHHHHHHHHHHHHHHHHHHHHHHHHHHHHHHHHHHTTTSBTTTB-HHHHT-HHHHHHHHHHHHHHHHHHHHHHHHHHHHTTT-HHHHHHHHHHHHHHHHHHHHHHHHHHHHHHHHHHHH----HHHHHHHHHHHHHHHHHHHHHHHHHHHHHHHHHHTT-

pLDDT: mean 77.79, std 8.83, range [52.41, 88.25]

Radius of gyration: 19.67 Å; chains: 1; bounding box: 40×35×65 Å